Protein AF-A0A2P4QP32-F1 (afdb_monomer)

Nearest PDB structures (foldseek):
  3i3n-assembly1_A  TM=8.793E-01  e=1.298E-01  Homo sapiens
  6i2m-assembly1_A-2  TM=8.254E-01  e=1.028E-01  Vaccinia virus WR
  8h37-assembly1_A  TM=8.695E-01  e=4.679E-01  Homo sapiens
  8h37-assembly1_P  TM=8.679E-01  e=5.574E-01  Homo sapiens
  8h3r-assembly1_B  TM=8.335E-01  e=3.929E-01  Homo sapiens

Sequence (93 aa):
MEQHFEFIHRTSFQYNSLLEIQRFCTDFMAKSPEKVFKSLDFTSLPEKSLVQLIKRDDLQMKEIEVWEHVLEWVLHKILHLILMICQMLILKQ

Structure (mmCIF, N/CA/C/O backbone):
data_AF-A0A2P4QP32-F1
#
_entry.id   AF-A0A2P4QP32-F1
#
loop_
_atom_site.group_PDB
_atom_site.id
_atom_site.type_symbol
_atom_site.label_atom_id
_atom_site.label_alt_id
_atom_site.label_comp_id
_atom_site.label_asym_id
_atom_site.label_entity_id
_atom_site.label_seq_id
_atom_site.pdbx_PDB_ins_code
_atom_site.Cartn_x
_atom_site.Cartn_y
_atom_site.Cartn_z
_atom_site.occupancy
_atom_site.B_iso_or_equiv
_atom_site.auth_seq_id
_atom_site.auth_comp_id
_atom_site.auth_asym_id
_atom_site.auth_atom_id
_atom_site.pdbx_PDB_model_num
ATOM 1 N N . MET A 1 1 ? 10.418 -8.496 3.102 1.00 58.03 1 MET A N 1
ATOM 2 C CA . MET A 1 1 ? 9.295 -8.157 2.202 1.00 58.03 1 MET A CA 1
ATOM 3 C C . MET A 1 1 ? 8.743 -6.773 2.499 1.00 58.03 1 MET A C 1
ATOM 5 O O . MET A 1 1 ? 8.626 -5.997 1.570 1.00 58.03 1 MET A O 1
ATOM 9 N N . GLU A 1 2 ? 8.507 -6.434 3.770 1.00 62.94 2 GLU A N 1
ATOM 10 C CA . GLU A 1 2 ? 8.038 -5.102 4.205 1.00 62.94 2 GLU A CA 1
ATOM 11 C C . GLU A 1 2 ? 8.893 -3.936 3.667 1.00 62.94 2 GLU A C 1
ATOM 13 O O . GLU A 1 2 ? 8.353 -2.907 3.291 1.00 62.94 2 GLU A O 1
ATOM 18 N N . GLN A 1 3 ? 10.211 -4.123 3.537 1.00 67.75 3 GLN A N 1
ATOM 19 C CA . GLN A 1 3 ? 11.130 -3.099 3.014 1.00 67.75 3 GLN A CA 1
ATOM 20 C C . GLN A 1 3 ? 11.256 -3.035 1.482 1.00 67.75 3 GLN A C 1
ATOM 22 O O . GLN A 1 3 ? 11.887 -2.119 0.990 1.00 67.75 3 GLN A O 1
ATOM 27 N N . HIS A 1 4 ? 10.725 -4.009 0.736 1.00 76.44 4 HIS A N 1
ATOM 28 C CA . HIS A 1 4 ? 10.917 -4.103 -0.724 1.00 76.44 4 HIS A CA 1
ATOM 29 C C . HIS A 1 4 ? 9.603 -4.434 -1.444 1.00 76.44 4 HIS A C 1
ATOM 31 O O . HIS A 1 4 ? 9.593 -5.063 -2.506 1.00 76.44 4 HIS A O 1
ATOM 37 N N . PHE A 1 5 ? 8.474 -4.101 -0.815 1.00 80.88 5 PHE A N 1
ATOM 38 C CA . PHE A 1 5 ? 7.159 -4.494 -1.301 1.00 80.88 5 PHE A CA 1
ATOM 39 C C . PHE A 1 5 ? 6.871 -3.891 -2.678 1.00 80.88 5 PHE A C 1
ATOM 41 O O . PHE A 1 5 ? 6.445 -4.621 -3.571 1.00 80.88 5 PHE A O 1
ATOM 48 N N . GLU A 1 6 ? 7.162 -2.600 -2.871 1.00 82.81 6 GLU A N 1
ATOM 49 C CA . GLU A 1 6 ? 6.979 -1.921 -4.159 1.00 82.81 6 GLU A CA 1
ATOM 50 C C . GLU A 1 6 ? 7.755 -2.621 -5.268 1.00 82.81 6 GLU A C 1
ATOM 52 O O . GLU A 1 6 ? 7.176 -2.922 -6.307 1.00 82.81 6 GLU A O 1
ATOM 57 N N . PHE A 1 7 ? 9.026 -2.953 -5.032 1.00 84.12 7 PHE A N 1
ATOM 58 C CA . PHE A 1 7 ? 9.866 -3.573 -6.049 1.00 84.12 7 PHE A CA 1
ATOM 59 C C . PHE A 1 7 ? 9.335 -4.950 -6.466 1.00 84.12 7 PHE A C 1
ATOM 61 O O . PHE A 1 7 ? 9.248 -5.254 -7.661 1.00 84.12 7 PHE A O 1
ATOM 68 N N . ILE A 1 8 ? 8.940 -5.775 -5.489 1.00 87.06 8 ILE A N 1
ATOM 69 C CA . ILE A 1 8 ? 8.367 -7.106 -5.735 1.00 87.06 8 ILE A CA 1
ATOM 70 C C . ILE A 1 8 ? 7.021 -6.976 -6.455 1.00 87.06 8 ILE A C 1
ATOM 72 O O . ILE A 1 8 ? 6.800 -7.662 -7.451 1.00 87.06 8 ILE A O 1
ATOM 76 N N . HIS A 1 9 ? 6.149 -6.074 -5.995 1.00 86.06 9 HIS A N 1
ATOM 77 C CA . HIS A 1 9 ? 4.855 -5.802 -6.614 1.00 86.06 9 HIS A CA 1
ATOM 78 C C . HIS A 1 9 ? 5.031 -5.307 -8.055 1.00 86.06 9 HIS A C 1
ATOM 80 O O . HIS A 1 9 ? 4.435 -5.833 -8.986 1.00 86.06 9 HIS A O 1
ATOM 86 N N . ARG A 1 10 ? 5.876 -4.305 -8.289 1.00 85.88 10 ARG A N 1
ATOM 87 C CA . ARG A 1 10 ? 6.123 -3.766 -9.629 1.00 85.88 10 ARG A CA 1
ATOM 88 C C . ARG A 1 10 ? 6.643 -4.847 -10.569 1.00 85.88 10 ARG A C 1
ATOM 90 O O . ARG A 1 10 ? 6.134 -4.979 -11.677 1.00 85.88 10 ARG A O 1
ATOM 97 N N . THR A 1 11 ? 7.620 -5.632 -10.121 1.00 88.12 11 THR A N 1
ATOM 98 C CA . THR A 1 11 ? 8.207 -6.705 -10.930 1.00 88.12 11 THR A CA 1
ATOM 99 C C . THR A 1 11 ? 7.187 -7.806 -11.217 1.00 88.12 11 THR A C 1
ATOM 101 O O . THR A 1 11 ? 7.092 -8.264 -12.352 1.00 88.12 11 THR A O 1
ATOM 104 N N . SER A 1 12 ? 6.371 -8.205 -10.235 1.00 89.81 12 SER A N 1
ATOM 105 C CA . SER A 1 12 ? 5.371 -9.259 -10.438 1.00 89.81 12 SER A CA 1
ATOM 106 C C . SER A 1 12 ? 4.303 -8.853 -11.451 1.00 89.81 12 SER A C 1
ATOM 108 O O . SER A 1 12 ? 3.949 -9.657 -12.308 1.00 89.81 12 SER A O 1
ATOM 110 N N . PHE A 1 13 ? 3.852 -7.598 -11.429 1.00 84.38 13 PHE A N 1
ATOM 111 C CA . PHE A 1 13 ? 2.857 -7.073 -12.369 1.00 84.38 13 PHE A CA 1
ATOM 112 C C . PHE A 1 13 ? 3.426 -6.707 -13.753 1.00 84.38 13 PHE A C 1
ATOM 114 O O . PHE A 1 13 ? 2.654 -6.469 -14.680 1.00 84.38 13 PHE A O 1
ATOM 121 N N . GLN A 1 14 ? 4.753 -6.685 -13.930 1.00 88.50 14 GLN A N 1
ATOM 122 C CA . GLN A 1 14 ? 5.386 -6.534 -15.249 1.00 88.50 14 GLN A CA 1
ATOM 123 C C . GLN A 1 14 ? 5.364 -7.828 -16.070 1.00 88.50 14 GLN A C 1
ATOM 125 O O . GLN A 1 14 ? 5.314 -7.770 -17.298 1.00 88.50 14 GLN A O 1
ATOM 130 N N . TYR A 1 15 ? 5.397 -8.989 -15.412 1.00 88.69 15 TYR A N 1
ATOM 131 C CA . TYR A 1 15 ? 5.483 -10.283 -16.080 1.00 88.69 15 TYR A CA 1
ATOM 132 C C . TYR A 1 15 ? 4.250 -11.135 -15.785 1.00 88.69 15 TYR A C 1
ATOM 134 O O . TYR A 1 15 ? 4.051 -11.611 -14.669 1.00 88.69 15 TYR A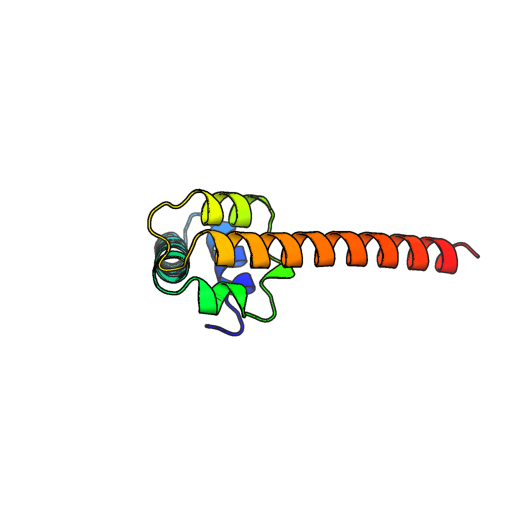 O 1
ATOM 142 N N . ASN A 1 16 ? 3.458 -11.416 -16.822 1.00 86.62 16 ASN A N 1
ATOM 143 C CA . ASN A 1 16 ? 2.256 -12.254 -16.716 1.00 86.62 16 ASN A CA 1
ATOM 144 C C . ASN A 1 16 ? 2.546 -13.693 -16.251 1.00 86.62 16 ASN A C 1
ATOM 146 O O . ASN A 1 16 ? 1.631 -14.384 -15.821 1.00 86.62 16 ASN A O 1
ATOM 150 N N . SER A 1 17 ? 3.797 -14.158 -16.325 1.00 92.69 17 SER A N 1
ATOM 151 C CA . SER A 1 17 ? 4.212 -15.470 -15.817 1.00 92.69 17 SER A CA 1
ATOM 152 C C . SER A 1 17 ? 4.293 -15.542 -14.286 1.00 92.69 17 SER A C 1
ATOM 154 O O . SER A 1 17 ? 4.367 -16.640 -13.742 1.00 92.69 17 SER A O 1
ATOM 156 N N . LEU A 1 18 ? 4.254 -14.408 -13.573 1.00 92.56 18 LEU A N 1
ATOM 157 C CA . LEU A 1 18 ? 4.439 -14.326 -12.117 1.00 92.56 18 LEU A CA 1
ATOM 158 C C . LEU A 1 18 ? 3.114 -14.258 -11.335 1.00 92.56 18 LEU A C 1
ATOM 160 O O . LEU A 1 18 ? 3.030 -13.586 -10.305 1.00 92.56 18 LEU A O 1
ATOM 164 N N . LEU A 1 19 ? 2.075 -14.962 -11.799 1.00 92.12 19 LEU A N 1
ATOM 165 C CA . LEU A 1 19 ? 0.725 -14.917 -11.212 1.00 92.12 19 LEU A CA 1
ATOM 166 C C . LEU A 1 19 ? 0.696 -15.245 -9.715 1.00 92.12 19 LEU A C 1
ATOM 168 O O . LEU A 1 19 ? -0.036 -14.611 -8.960 1.00 92.12 19 LEU A O 1
ATOM 172 N N . GLU A 1 20 ? 1.499 -16.209 -9.265 1.00 93.00 20 GLU A N 1
ATOM 173 C CA . GLU A 1 20 ? 1.549 -16.597 -7.852 1.00 93.00 20 GLU A CA 1
ATOM 174 C C . GLU A 1 20 ? 2.074 -15.458 -6.966 1.00 93.00 20 GLU A C 1
ATOM 176 O O . GLU A 1 20 ? 1.509 -15.184 -5.907 1.00 93.00 20 GLU A O 1
ATOM 181 N N . ILE A 1 21 ? 3.080 -14.717 -7.444 1.00 91.75 21 ILE A N 1
ATOM 182 C CA . ILE A 1 21 ? 3.626 -13.548 -6.745 1.00 91.75 21 ILE A CA 1
ATOM 183 C C . ILE A 1 21 ? 2.626 -12.388 -6.779 1.00 91.75 21 ILE A C 1
ATOM 185 O O . ILE A 1 21 ? 2.440 -11.720 -5.767 1.00 91.75 21 ILE A O 1
ATOM 189 N N . GLN A 1 22 ? 1.942 -12.159 -7.905 1.00 90.62 22 GLN A N 1
ATOM 190 C CA . GLN A 1 22 ? 0.890 -11.136 -7.993 1.00 90.62 22 GLN A CA 1
ATOM 191 C C . GLN A 1 22 ? -0.233 -11.408 -6.984 1.00 90.62 22 GLN A C 1
ATOM 193 O O . GLN A 1 22 ? -0.662 -10.499 -6.268 1.00 90.62 22 GLN A O 1
ATOM 198 N N . ARG A 1 23 ? -0.677 -12.669 -6.885 1.00 90.69 23 ARG A N 1
ATOM 199 C CA . ARG A 1 23 ? -1.713 -13.090 -5.934 1.00 90.69 23 ARG A CA 1
ATOM 200 C C . ARG A 1 23 ? -1.235 -12.926 -4.499 1.00 90.69 23 ARG A C 1
ATOM 202 O O . ARG A 1 23 ? -1.946 -12.358 -3.681 1.00 90.69 23 ARG A O 1
ATOM 209 N N . PHE A 1 24 ? 0.002 -13.328 -4.227 1.00 90.50 24 PHE A N 1
ATOM 210 C CA . PHE A 1 24 ? 0.636 -13.112 -2.936 1.00 90.50 24 PHE A CA 1
ATOM 211 C C . PHE A 1 24 ? 0.680 -11.618 -2.555 1.00 90.50 24 PHE A C 1
ATOM 213 O O . PHE A 1 24 ? 0.278 -11.261 -1.450 1.00 90.50 24 PHE A O 1
ATOM 220 N N . CYS A 1 25 ? 1.126 -10.733 -3.456 1.00 88.69 25 CYS A N 1
ATOM 221 C CA . CYS A 1 25 ? 1.177 -9.287 -3.208 1.00 88.69 25 CYS A CA 1
ATOM 222 C C . CYS A 1 25 ? -0.213 -8.722 -2.904 1.00 88.69 25 CYS A C 1
ATOM 224 O O . CYS A 1 25 ? -0.374 -7.934 -1.976 1.00 88.69 25 CYS A O 1
ATOM 226 N N . THR A 1 26 ? -1.206 -9.171 -3.668 1.00 88.88 26 THR A N 1
ATOM 227 C CA . THR A 1 26 ? -2.605 -8.762 -3.546 1.00 88.88 26 THR A CA 1
ATOM 228 C C . THR A 1 26 ? -3.203 -9.196 -2.201 1.00 88.88 26 THR A C 1
ATOM 230 O O . THR A 1 26 ? -3.820 -8.391 -1.506 1.00 88.88 26 THR A O 1
ATOM 233 N N . ASP A 1 27 ? -2.960 -10.441 -1.788 1.00 91.19 27 ASP A N 1
ATOM 234 C CA . ASP A 1 27 ? -3.399 -10.972 -0.492 1.00 91.19 27 ASP A CA 1
ATOM 235 C C . ASP A 1 27 ? -2.683 -10.281 0.679 1.00 91.19 27 ASP A C 1
ATOM 237 O O . ASP A 1 27 ? -3.289 -10.014 1.718 1.00 91.19 27 ASP A O 1
ATOM 241 N N . PHE A 1 28 ? -1.389 -9.984 0.523 1.00 89.94 28 PHE A N 1
ATOM 242 C CA . PHE A 1 28 ? -0.597 -9.273 1.526 1.00 89.94 28 PHE A CA 1
ATOM 243 C C . PHE A 1 28 ? -1.116 -7.847 1.746 1.00 89.94 28 PHE A C 1
ATOM 245 O O . PHE A 1 28 ? -1.269 -7.422 2.891 1.00 89.94 28 PHE A O 1
ATOM 252 N N . MET A 1 29 ? -1.455 -7.141 0.664 1.00 87.81 29 MET A N 1
ATOM 253 C CA . MET A 1 29 ? -2.067 -5.810 0.708 1.00 87.81 29 MET A CA 1
ATOM 254 C C . MET A 1 29 ? -3.390 -5.794 1.472 1.00 87.81 29 MET A C 1
ATOM 256 O O . MET A 1 29 ? -3.627 -4.875 2.248 1.00 8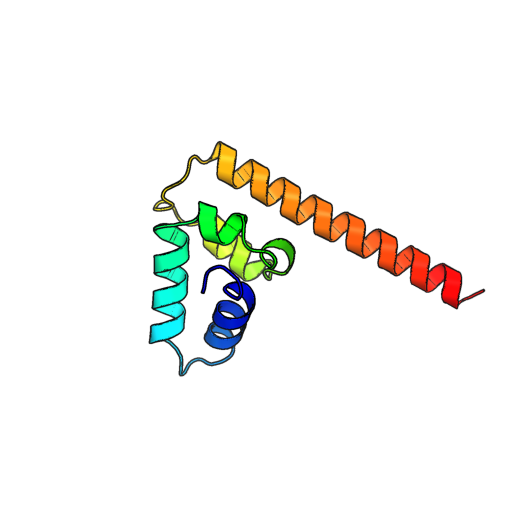7.81 29 MET A O 1
ATOM 260 N N . ALA A 1 30 ? -4.225 -6.817 1.293 1.00 90.31 30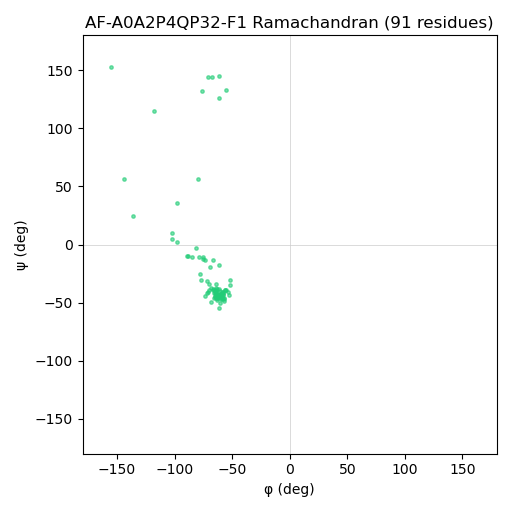 ALA A N 1
ATOM 261 C CA . ALA A 1 30 ? -5.511 -6.911 1.978 1.00 90.31 30 ALA A CA 1
ATOM 262 C C . ALA A 1 30 ? -5.376 -7.256 3.463 1.00 90.31 30 ALA A C 1
ATOM 264 O O . ALA A 1 30 ? -6.026 -6.649 4.314 1.00 90.31 30 ALA A O 1
ATOM 265 N N . LYS A 1 31 ? -4.506 -8.221 3.783 1.00 92.31 31 LYS A N 1
ATOM 266 C CA . LYS A 1 31 ? -4.312 -8.731 5.150 1.00 92.31 31 LYS A CA 1
ATOM 267 C C . LYS A 1 31 ? -3.472 -7.813 6.027 1.00 92.31 31 LYS A C 1
ATOM 269 O O . LYS A 1 31 ? -3.536 -7.907 7.249 1.00 92.31 31 LYS A O 1
ATOM 274 N N . SER A 1 32 ? -2.609 -6.997 5.435 1.00 90.94 32 SER A N 1
ATOM 275 C CA . SER A 1 32 ? -1.693 -6.123 6.172 1.00 90.94 32 SER A CA 1
ATOM 276 C C . SER A 1 32 ? -1.477 -4.781 5.461 1.00 90.94 32 SER A C 1
ATOM 278 O O . SER A 1 32 ? -0.328 -4.413 5.194 1.00 90.94 32 SER A O 1
ATOM 280 N N . PRO A 1 33 ? -2.554 -4.024 5.176 1.00 89.44 33 PRO A N 1
ATOM 281 C CA . PRO A 1 33 ? -2.472 -2.737 4.484 1.00 89.44 33 PRO A CA 1
ATOM 282 C C . PRO A 1 33 ? -1.541 -1.755 5.202 1.00 89.44 33 PRO A C 1
ATOM 284 O O . PRO A 1 33 ? -0.724 -1.111 4.555 1.00 89.44 33 PRO A O 1
ATOM 287 N N . GLU A 1 34 ? -1.562 -1.718 6.538 1.00 90.00 34 GLU A N 1
ATOM 288 C CA . GLU A 1 34 ? -0.677 -0.872 7.354 1.00 90.00 34 GLU A CA 1
ATOM 289 C C . GLU A 1 34 ? 0.810 -1.067 7.021 1.00 90.00 34 GLU A C 1
ATOM 291 O O . GLU A 1 34 ? 1.565 -0.103 6.919 1.00 90.00 34 GLU A O 1
ATOM 296 N N . LYS A 1 35 ? 1.240 -2.314 6.799 1.00 88.88 35 LYS A N 1
ATOM 297 C CA . LYS A 1 35 ? 2.636 -2.627 6.469 1.00 88.88 35 LYS A CA 1
ATOM 298 C C . LYS A 1 35 ? 3.018 -2.157 5.072 1.00 88.88 35 LYS A C 1
ATOM 300 O O . LYS A 1 35 ? 4.161 -1.771 4.850 1.00 88.88 35 LYS A O 1
ATOM 305 N N . VAL A 1 36 ? 2.073 -2.210 4.135 1.00 87.62 36 VAL A N 1
ATOM 306 C CA . VAL A 1 36 ? 2.266 -1.709 2.770 1.00 87.62 36 VAL A CA 1
ATOM 307 C C . VAL A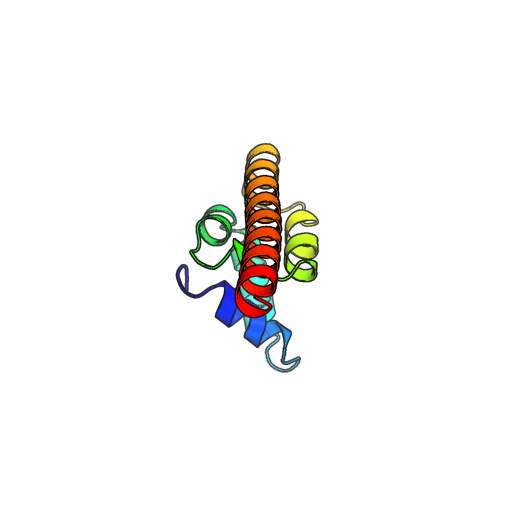 1 36 ? 2.380 -0.194 2.793 1.00 87.62 36 VAL A C 1
ATOM 309 O O . VAL A 1 36 ? 3.336 0.355 2.256 1.00 87.62 36 VAL A O 1
ATOM 312 N N . PHE A 1 37 ? 1.449 0.463 3.473 1.00 86.81 37 PHE A N 1
ATOM 313 C CA . PHE A 1 37 ? 1.385 1.908 3.604 1.00 86.81 37 PHE A CA 1
ATOM 314 C C . PHE A 1 37 ? 2.595 2.519 4.331 1.00 86.81 37 PHE A C 1
ATOM 316 O O . PHE A 1 37 ? 3.102 3.551 3.906 1.00 86.81 37 PHE A O 1
ATOM 323 N N . LYS A 1 38 ? 3.114 1.848 5.368 1.00 83.88 38 LYS A N 1
ATOM 324 C CA . LYS A 1 38 ? 4.324 2.264 6.102 1.00 83.88 38 LYS A CA 1
ATOM 325 C C . LYS A 1 38 ? 5.638 1.869 5.424 1.00 83.88 38 LYS A C 1
ATOM 327 O O . LYS A 1 38 ? 6.709 2.168 5.956 1.00 83.88 38 LYS A O 1
ATOM 332 N N . SER A 1 39 ? 5.592 1.155 4.299 1.00 84.56 39 SER A N 1
ATOM 333 C CA . SER A 1 39 ? 6.814 0.799 3.578 1.00 84.56 39 SER A CA 1
ATOM 334 C C . SER A 1 39 ? 7.475 2.049 2.989 1.00 84.56 39 SER A C 1
ATOM 336 O O . SER A 1 39 ? 6.795 2.964 2.525 1.00 84.56 39 SER A O 1
ATOM 338 N N . LEU A 1 40 ? 8.813 2.068 2.982 1.00 72.44 40 LEU A N 1
ATOM 339 C CA . LEU A 1 40 ? 9.626 3.166 2.434 1.00 72.44 40 LEU A CA 1
ATOM 340 C C . LEU A 1 40 ? 9.231 3.542 1.000 1.00 72.44 40 LEU A C 1
ATOM 342 O O . LEU A 1 40 ? 9.327 4.701 0.607 1.00 72.44 40 LEU A O 1
ATOM 346 N N . ASP A 1 41 ? 8.746 2.563 0.243 1.00 79.56 41 ASP A N 1
ATOM 347 C CA . ASP A 1 41 ? 8.514 2.693 -1.187 1.00 79.56 41 ASP A CA 1
ATOM 348 C C . ASP A 1 41 ? 7.034 2.916 -1.537 1.00 79.56 41 ASP A C 1
ATOM 350 O O . ASP A 1 41 ? 6.679 2.962 -2.716 1.00 79.56 41 ASP A O 1
ATOM 354 N N . PHE A 1 42 ? 6.141 3.069 -0.550 1.00 83.50 42 PHE A N 1
ATOM 355 C CA . PHE A 1 42 ? 4.705 3.223 -0.811 1.00 83.50 42 PHE A CA 1
ATOM 356 C C . PHE A 1 42 ? 4.394 4.431 -1.709 1.00 83.50 42 PHE A C 1
ATOM 358 O O . PHE A 1 42 ? 3.612 4.327 -2.656 1.00 83.50 42 PHE A O 1
ATOM 365 N N . THR A 1 43 ? 5.056 5.569 -1.493 1.00 84.38 43 THR A N 1
ATOM 366 C CA . THR A 1 43 ? 4.874 6.775 -2.325 1.00 84.38 43 THR A CA 1
ATOM 367 C C . THR A 1 43 ? 5.366 6.596 -3.768 1.00 84.38 43 THR A C 1
ATOM 369 O O . THR A 1 43 ? 5.031 7.386 -4.661 1.00 84.38 43 THR A O 1
ATOM 372 N N . SER A 1 44 ? 6.124 5.529 -4.036 1.00 85.50 44 SER A N 1
ATOM 373 C CA . SER A 1 44 ? 6.580 5.139 -5.373 1.00 85.50 44 SER A CA 1
ATOM 374 C C . SER A 1 44 ? 5.591 4.230 -6.104 1.00 85.50 44 SER A C 1
ATOM 376 O O . SER A 1 44 ? 5.732 4.044 -7.313 1.00 85.50 44 SER A O 1
ATOM 378 N N . LEU A 1 45 ? 4.551 3.732 -5.422 1.00 85.19 45 LEU A N 1
ATOM 379 C CA . LEU A 1 45 ? 3.540 2.867 -6.018 1.00 85.19 45 LEU A CA 1
ATOM 380 C C . LEU A 1 45 ? 2.893 3.544 -7.250 1.00 85.19 45 LEU A C 1
ATOM 382 O O . LEU A 1 45 ? 2.508 4.719 -7.173 1.00 85.19 45 LEU A O 1
ATOM 386 N N . PRO A 1 46 ? 2.750 2.837 -8.388 1.00 85.00 46 PRO A N 1
ATOM 387 C CA . PRO A 1 46 ? 2.035 3.358 -9.548 1.00 85.00 46 PRO A CA 1
ATOM 388 C C . PRO A 1 46 ? 0.565 3.658 -9.230 1.00 85.00 46 PRO A C 1
ATOM 390 O O . PRO A 1 46 ? -0.085 2.894 -8.518 1.00 85.00 46 PRO A O 1
ATOM 393 N N . GLU A 1 47 ? 0.008 4.705 -9.844 1.00 86.94 47 GLU A N 1
ATOM 394 C CA . GLU A 1 47 ? -1.392 5.119 -9.650 1.00 86.94 47 GLU A CA 1
ATOM 395 C C . GLU A 1 47 ? -2.380 3.966 -9.880 1.00 86.94 47 GLU A C 1
ATOM 397 O O . GLU A 1 47 ? -3.278 3.743 -9.078 1.00 86.94 47 GLU A O 1
ATOM 402 N N . LYS A 1 48 ? -2.175 3.165 -10.934 1.00 85.62 48 LYS A N 1
ATOM 403 C CA . LYS A 1 48 ? -3.033 2.007 -11.237 1.00 85.62 48 LYS A CA 1
ATOM 404 C C . LYS A 1 48 ? -3.081 0.996 -10.090 1.00 85.62 48 LYS A C 1
ATOM 406 O O . LYS A 1 48 ? -4.154 0.484 -9.785 1.00 85.62 48 LYS A O 1
ATOM 411 N N . SER A 1 49 ? -1.940 0.732 -9.457 1.00 84.69 49 SER A N 1
ATOM 412 C CA . SER A 1 49 ? -1.840 -0.180 -8.316 1.00 84.69 49 SER A CA 1
ATOM 413 C C . SER A 1 49 ? -2.516 0.413 -7.079 1.00 84.69 49 SER A C 1
ATOM 415 O O . SER A 1 49 ? -3.209 -0.303 -6.362 1.00 84.69 49 SER A O 1
ATOM 417 N N . LEU A 1 50 ? -2.378 1.728 -6.859 1.00 87.75 50 LEU A N 1
ATOM 418 C CA . LEU A 1 50 ? -3.067 2.424 -5.768 1.00 87.75 50 LEU A CA 1
ATOM 419 C C . LEU A 1 50 ? -4.588 2.370 -5.956 1.00 87.75 50 LEU A C 1
ATOM 421 O O . LEU A 1 50 ? -5.312 2.029 -5.027 1.00 87.75 50 LEU A O 1
ATOM 425 N N . VAL A 1 51 ? -5.076 2.622 -7.174 1.00 88.19 51 VAL A N 1
ATOM 426 C CA . VAL A 1 51 ? -6.502 2.525 -7.516 1.00 88.19 51 VAL A CA 1
ATOM 427 C C . VAL A 1 51 ? -7.032 1.104 -7.309 1.00 88.19 51 VAL A C 1
ATOM 429 O O . VAL A 1 51 ? -8.159 0.932 -6.853 1.00 88.19 51 VAL A O 1
ATO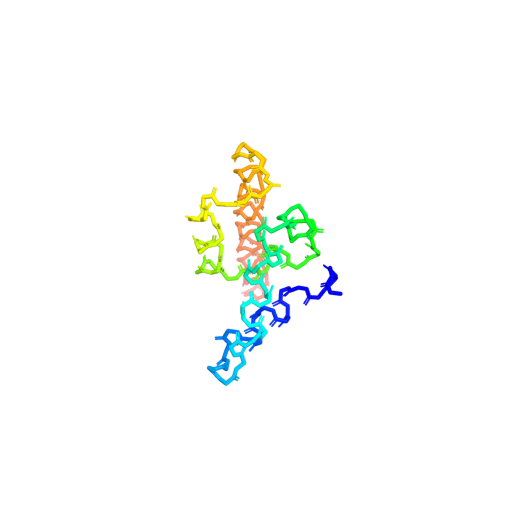M 432 N N . GLN A 1 52 ? -6.247 0.075 -7.634 1.00 85.75 52 GLN A N 1
ATOM 433 C CA . GLN A 1 52 ? -6.624 -1.313 -7.359 1.00 85.75 52 GLN A CA 1
ATOM 434 C C . GLN A 1 52 ? -6.681 -1.612 -5.860 1.00 85.75 52 GLN A C 1
ATOM 436 O O . GLN A 1 52 ? -7.604 -2.301 -5.438 1.00 85.75 52 GLN A O 1
ATOM 441 N N . LEU A 1 53 ? -5.747 -1.077 -5.066 1.00 85.75 53 LEU A N 1
ATOM 442 C CA . LEU A 1 53 ? -5.731 -1.227 -3.610 1.00 85.75 53 LEU A CA 1
ATOM 443 C C . LEU A 1 53 ? -6.983 -0.620 -2.968 1.00 85.75 53 LEU A C 1
ATOM 445 O O . LEU A 1 53 ? -7.693 -1.322 -2.261 1.00 85.75 53 LEU A O 1
ATOM 449 N N . ILE A 1 54 ? -7.273 0.656 -3.242 1.00 88.25 54 ILE A N 1
ATOM 450 C CA . ILE A 1 54 ? -8.379 1.391 -2.598 1.00 88.25 54 ILE A CA 1
ATOM 451 C C . ILE A 1 54 ? -9.768 0.899 -3.025 1.00 88.25 54 ILE A C 1
ATOM 453 O O . ILE A 1 54 ? -10.750 1.169 -2.348 1.00 88.25 54 ILE A O 1
ATOM 457 N N . LYS A 1 55 ? -9.868 0.197 -4.162 1.00 87.38 55 LYS A N 1
ATOM 458 C CA . LYS A 1 55 ? -11.121 -0.420 -4.625 1.00 87.38 55 LYS A CA 1
ATOM 459 C C . LYS A 1 55 ? -11.489 -1.687 -3.859 1.00 87.38 55 LYS A C 1
ATOM 461 O O . LYS A 1 55 ? -12.594 -2.186 -4.050 1.00 87.38 55 LYS A O 1
ATOM 466 N N . ARG A 1 56 ? -10.566 -2.238 -3.069 1.00 87.31 56 ARG A N 1
ATOM 467 C CA . ARG A 1 56 ? -10.817 -3.437 -2.275 1.00 87.31 56 ARG A CA 1
ATOM 468 C C . ARG A 1 56 ? -11.662 -3.097 -1.058 1.00 87.31 56 ARG A C 1
ATOM 470 O O . ARG A 1 56 ? -11.351 -2.187 -0.301 1.00 87.31 56 ARG A O 1
ATOM 477 N N . ASP A 1 57 ? -12.686 -3.900 -0.859 1.00 86.94 57 ASP A N 1
ATOM 478 C CA . ASP A 1 57 ? -13.612 -3.889 0.267 1.00 86.94 57 ASP A CA 1
ATOM 479 C C . ASP A 1 57 ? -13.142 -4.771 1.440 1.00 86.94 57 ASP A C 1
ATOM 481 O O . ASP A 1 57 ? -13.696 -4.697 2.533 1.00 86.94 57 ASP A O 1
ATOM 485 N N . ASP A 1 58 ? -12.095 -5.578 1.240 1.00 93.75 58 ASP A N 1
ATOM 486 C CA . ASP A 1 58 ? -11.580 -6.545 2.218 1.00 93.75 58 ASP A CA 1
ATOM 487 C C . ASP A 1 58 ? -10.308 -6.096 2.964 1.00 93.75 58 ASP A C 1
ATOM 489 O O . ASP A 1 58 ? -9.688 -6.894 3.679 1.00 93.75 58 ASP A O 1
ATOM 493 N N . LEU A 1 59 ? -9.914 -4.824 2.820 1.00 92.00 59 LEU A N 1
ATOM 494 C CA . LEU A 1 59 ? -8.752 -4.267 3.512 1.00 92.00 59 LEU A CA 1
ATOM 495 C C . LEU A 1 59 ? -8.948 -4.321 5.031 1.00 92.00 59 LEU A C 1
ATOM 497 O O . LEU A 1 59 ? -9.911 -3.784 5.574 1.00 92.00 59 LEU A O 1
ATOM 501 N N . GLN A 1 60 ? -7.988 -4.913 5.741 1.00 94.25 60 GLN A N 1
ATOM 502 C CA . GLN A 1 60 ? -7.972 -4.961 7.207 1.00 94.25 60 GLN A CA 1
ATOM 503 C C . GLN A 1 60 ? -7.464 -3.634 7.815 1.00 94.25 60 GLN A C 1
ATOM 505 O O . GLN A 1 60 ? -6.465 -3.612 8.530 1.00 94.25 60 GLN A O 1
ATOM 510 N N . MET A 1 61 ? -8.113 -2.514 7.478 1.00 90.62 61 MET A N 1
ATOM 511 C CA . MET A 1 61 ? -7.800 -1.152 7.939 1.00 90.62 61 MET A CA 1
ATOM 512 C C . MET A 1 61 ? -9.050 -0.271 7.851 1.00 90.62 61 MET A C 1
ATOM 514 O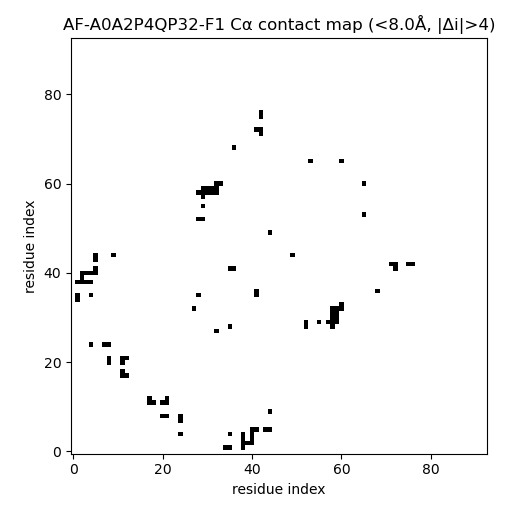 O . MET A 1 61 ? -9.926 -0.521 7.024 1.00 90.62 61 MET A O 1
ATOM 518 N N . LYS A 1 62 ? -9.157 0.763 8.697 1.00 89.50 62 LYS A N 1
ATOM 519 C CA . LYS A 1 62 ? -10.299 1.681 8.613 1.00 89.50 62 LYS A CA 1
ATOM 520 C C . LYS A 1 62 ? -10.196 2.540 7.361 1.00 89.50 62 LYS A C 1
ATOM 522 O O . LYS A 1 62 ? -9.125 3.020 7.012 1.00 89.50 62 LYS A O 1
ATOM 527 N N . GLU A 1 63 ? -11.337 2.830 6.751 1.00 86.00 63 GLU A N 1
ATOM 528 C CA . GLU A 1 63 ? -11.394 3.655 5.543 1.00 86.00 63 GLU A CA 1
ATOM 529 C C . GLU A 1 63 ? -10.741 5.036 5.740 1.00 86.00 63 GLU A C 1
ATOM 531 O O . GLU A 1 63 ? -10.001 5.500 4.878 1.00 86.00 63 GLU A O 1
ATOM 536 N N . ILE A 1 64 ? -10.936 5.665 6.905 1.00 88.00 64 ILE A N 1
ATOM 537 C CA . ILE A 1 64 ? -10.310 6.957 7.222 1.00 88.00 64 ILE A CA 1
ATOM 538 C C . ILE A 1 64 ? -8.776 6.883 7.214 1.00 88.00 64 ILE A C 1
ATOM 540 O O . ILE A 1 64 ? -8.130 7.769 6.666 1.00 88.00 64 ILE A O 1
ATOM 544 N N . GLU A 1 65 ? -8.200 5.797 7.734 1.00 90.31 65 GLU A N 1
ATOM 545 C CA . GLU A 1 65 ? -6.750 5.577 7.760 1.00 90.31 65 GLU A CA 1
ATOM 546 C C . GLU A 1 65 ? -6.226 5.356 6.331 1.00 90.31 65 GLU A C 1
ATOM 548 O O . GLU A 1 65 ? -5.177 5.881 5.967 1.00 90.31 65 GLU A O 1
ATOM 553 N N . VAL A 1 66 ? -6.982 4.655 5.474 1.00 89.94 66 VAL A N 1
ATOM 554 C CA . VAL A 1 66 ? -6.647 4.511 4.045 1.00 89.94 66 VAL A CA 1
ATOM 555 C C . VAL A 1 66 ? -6.594 5.879 3.361 1.00 89.94 66 VAL A C 1
ATOM 557 O O . VAL A 1 66 ? -5.628 6.174 2.653 1.00 89.94 66 VAL A O 1
ATOM 560 N N . TRP A 1 67 ? -7.598 6.733 3.583 1.00 90.50 67 TRP A N 1
ATOM 561 C CA . TRP A 1 67 ? -7.649 8.069 2.982 1.00 90.50 67 TRP A CA 1
ATOM 562 C C . TRP A 1 67 ? -6.508 8.980 3.449 1.00 90.50 67 TRP A C 1
ATOM 564 O O . TRP A 1 67 ? -5.960 9.715 2.627 1.00 90.50 67 TRP A O 1
ATOM 574 N N . GLU A 1 68 ? -6.096 8.900 4.716 1.00 91.69 68 GLU A N 1
ATOM 575 C CA . GLU A 1 68 ? -4.920 9.622 5.228 1.00 91.69 68 GLU A CA 1
ATOM 576 C C . GLU A 1 68 ? -3.650 9.266 4.437 1.00 91.69 68 GLU A C 1
ATOM 578 O O . GLU A 1 68 ? -2.943 10.156 3.962 1.00 91.69 68 GLU A O 1
ATOM 583 N N . HIS A 1 69 ? -3.410 7.980 4.176 1.00 91.38 69 HIS A N 1
ATOM 584 C CA . HIS A 1 69 ? -2.234 7.541 3.417 1.00 91.38 69 HIS A CA 1
ATOM 585 C C . HIS A 1 69 ? -2.324 7.887 1.924 1.00 91.38 69 HIS A C 1
ATOM 587 O O . HIS A 1 69 ? -1.311 8.171 1.280 1.00 91.38 69 HIS A O 1
ATOM 593 N N . VAL A 1 70 ? -3.532 7.909 1.348 1.00 90.00 70 VAL A N 1
ATOM 594 C CA . VAL A 1 70 ? -3.743 8.406 -0.023 1.00 90.00 70 VAL A CA 1
ATOM 595 C C . VAL A 1 70 ? -3.396 9.894 -0.115 1.00 90.00 70 VAL A C 1
ATOM 597 O O . VAL A 1 70 ? -2.747 10.307 -1.078 1.00 90.00 70 VAL A O 1
ATOM 600 N N . LEU A 1 71 ? -3.770 10.702 0.882 1.00 89.88 71 LEU A N 1
ATOM 601 C CA . LEU A 1 71 ? -3.396 12.117 0.935 1.00 89.88 71 LEU A CA 1
ATOM 602 C C . LEU A 1 71 ? -1.875 12.293 1.033 1.00 89.88 71 LEU A C 1
ATOM 604 O O . LEU A 1 71 ? -1.315 13.094 0.283 1.00 89.88 71 LEU A O 1
ATOM 608 N N . GLU A 1 72 ? -1.194 11.515 1.878 1.00 90.06 72 GLU A N 1
ATOM 609 C CA . GLU A 1 72 ? 0.275 11.513 1.958 1.00 90.06 72 GLU A CA 1
ATOM 610 C C . GLU A 1 72 ? 0.930 11.157 0.615 1.00 90.06 72 GLU A C 1
ATOM 612 O O . GLU A 1 72 ? 1.865 11.835 0.175 1.00 90.06 72 GLU A O 1
ATOM 617 N N . TRP A 1 73 ? 0.407 10.141 -0.082 1.00 91.06 73 TRP A N 1
ATOM 618 C CA . TRP A 1 73 ? 0.876 9.755 -1.415 1.00 91.06 73 TRP A CA 1
ATOM 619 C C . TRP A 1 73 ? 0.745 10.908 -2.420 1.00 91.06 73 TRP A C 1
ATOM 621 O O . TRP A 1 73 ? 1.701 11.217 -3.138 1.00 91.06 73 TRP A O 1
ATOM 631 N N . VAL A 1 74 ? -0.407 11.591 -2.443 1.00 89.31 74 VAL A N 1
ATOM 632 C CA . VAL A 1 74 ? -0.651 12.739 -3.334 1.00 89.31 74 VAL A CA 1
ATOM 633 C C . VAL A 1 74 ? 0.291 13.898 -3.007 1.00 89.31 74 VAL A C 1
ATOM 635 O O . VAL A 1 74 ? 0.917 14.452 -3.915 1.00 89.31 74 VAL A O 1
ATOM 638 N N . LEU A 1 75 ? 0.444 14.243 -1.726 1.00 89.56 75 LEU A N 1
ATOM 639 C CA . LEU A 1 75 ? 1.350 15.305 -1.278 1.00 89.56 75 LEU A CA 1
ATOM 640 C C . LEU A 1 75 ? 2.794 15.030 -1.706 1.00 89.56 75 LEU A C 1
ATOM 642 O O . LEU A 1 75 ? 3.469 15.927 -2.216 1.00 89.56 75 LEU A O 1
ATOM 646 N N . HIS A 1 76 ? 3.250 13.782 -1.575 1.00 89.31 76 HIS A 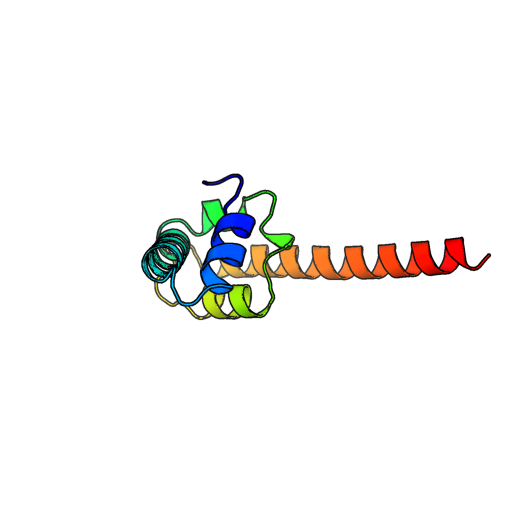N 1
ATOM 647 C CA . HIS A 1 76 ? 4.585 13.381 -2.006 1.00 89.31 76 HIS A CA 1
ATOM 648 C C . HIS A 1 76 ? 4.784 13.562 -3.521 1.00 89.31 76 HIS A C 1
ATOM 650 O O . HIS A 1 76 ? 5.809 14.096 -3.951 1.00 89.31 76 HIS A O 1
ATOM 656 N N . LYS A 1 77 ? 3.800 13.176 -4.348 1.00 84.56 77 LYS A N 1
ATOM 657 C CA . LYS A 1 77 ? 3.865 13.365 -5.810 1.00 84.56 77 LYS A CA 1
ATOM 658 C C . LYS A 1 77 ? 3.881 14.841 -6.210 1.00 84.56 77 LYS A C 1
ATOM 660 O O . LYS A 1 77 ? 4.648 15.215 -7.098 1.00 84.56 77 LYS A O 1
ATOM 665 N N . ILE A 1 78 ? 3.070 15.675 -5.557 1.00 88.19 78 ILE A N 1
ATOM 666 C CA . ILE A 1 78 ? 3.040 17.124 -5.808 1.00 88.19 78 ILE A CA 1
ATOM 667 C C . ILE A 1 78 ? 4.393 17.749 -5.457 1.00 88.19 78 ILE A C 1
ATOM 669 O O . ILE A 1 78 ? 4.958 18.480 -6.271 1.00 88.19 78 ILE A O 1
ATOM 673 N N . LEU A 1 79 ? 4.946 17.429 -4.282 1.00 84.62 79 LEU A N 1
ATOM 674 C CA . LEU A 1 79 ? 6.250 17.939 -3.856 1.00 84.62 79 LEU A CA 1
ATOM 675 C C . LEU A 1 79 ? 7.364 17.519 -4.824 1.00 84.62 79 LEU A C 1
ATOM 677 O O . LEU A 1 79 ? 8.192 18.344 -5.208 1.00 84.62 79 LEU A O 1
ATOM 681 N N . HIS A 1 80 ? 7.356 16.261 -5.271 1.00 83.12 80 HIS A N 1
ATOM 682 C CA . HIS A 1 80 ? 8.313 15.764 -6.257 1.00 83.12 80 HIS A CA 1
ATOM 683 C C . HIS A 1 80 ? 8.222 16.528 -7.588 1.00 83.12 80 HIS A C 1
ATOM 685 O O . HIS A 1 80 ? 9.248 16.919 -8.143 1.00 8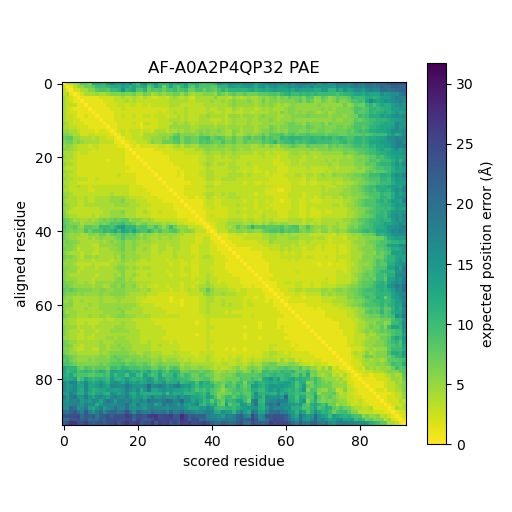3.12 80 HIS A O 1
ATOM 691 N N . LEU A 1 81 ? 7.010 16.802 -8.085 1.00 78.38 81 LEU A N 1
ATOM 692 C CA . LEU A 1 81 ? 6.813 17.588 -9.308 1.00 78.38 81 LEU A CA 1
ATOM 693 C C . LEU A 1 81 ? 7.376 19.012 -9.169 1.00 78.38 81 LEU A C 1
ATOM 695 O O . LEU A 1 81 ? 8.054 19.495 -10.075 1.00 78.38 81 LEU A O 1
ATOM 699 N N . ILE A 1 82 ? 7.140 19.666 -8.027 1.00 83.81 82 ILE A N 1
ATOM 700 C CA . ILE A 1 82 ? 7.676 21.005 -7.740 1.00 83.81 82 ILE A CA 1
ATOM 701 C C . ILE A 1 82 ? 9.209 20.979 -7.725 1.00 83.81 82 ILE A C 1
ATOM 703 O O . ILE A 1 82 ? 9.836 21.818 -8.370 1.00 83.81 82 ILE A O 1
ATOM 707 N N . LEU A 1 83 ? 9.820 19.996 -7.056 1.00 78.06 83 LEU A N 1
ATOM 708 C CA . LEU A 1 83 ? 11.277 19.838 -7.021 1.00 78.06 83 LEU A CA 1
ATOM 709 C C . LEU A 1 83 ? 11.868 19.636 -8.421 1.00 78.06 83 LEU A C 1
ATOM 711 O O . LEU A 1 83 ? 12.871 20.270 -8.748 1.00 78.06 83 LEU A O 1
ATOM 715 N N . MET A 1 84 ? 11.231 18.817 -9.265 1.00 74.31 84 MET A N 1
ATOM 716 C CA . MET A 1 84 ? 11.655 18.630 -10.656 1.00 74.31 84 MET A CA 1
ATOM 717 C C . MET A 1 84 ? 11.593 19.938 -11.450 1.00 74.31 84 MET A C 1
ATOM 719 O O . MET A 1 84 ? 12.532 20.256 -12.176 1.00 74.31 84 MET A O 1
ATOM 723 N N . ILE A 1 85 ? 10.525 20.725 -11.291 1.00 79.50 85 ILE A N 1
ATOM 724 C CA . ILE A 1 85 ? 10.390 22.030 -11.955 1.00 79.50 85 ILE A CA 1
ATOM 725 C C . ILE A 1 85 ? 11.479 22.994 -11.470 1.00 79.50 85 ILE A C 1
ATOM 727 O O . ILE A 1 85 ? 12.137 23.629 -12.292 1.00 79.50 85 ILE A O 1
ATOM 731 N N . CYS A 1 86 ? 11.720 23.076 -10.158 1.00 80.19 86 CYS A N 1
ATOM 732 C CA . CYS A 1 86 ? 12.785 23.904 -9.594 1.00 80.19 86 CYS A CA 1
ATOM 733 C C . CYS A 1 86 ? 14.166 23.497 -10.127 1.00 80.19 86 CYS A C 1
ATOM 735 O O . CYS A 1 86 ? 14.927 24.361 -10.552 1.00 80.19 86 CYS A O 1
ATOM 737 N N . GLN A 1 87 ? 14.480 22.198 -10.176 1.00 78.00 87 GLN A N 1
ATOM 738 C CA . GLN A 1 87 ? 15.733 21.698 -10.752 1.00 78.00 87 GLN A CA 1
ATOM 739 C C . GLN A 1 87 ? 15.855 22.024 -12.244 1.00 78.00 87 GLN A C 1
ATOM 741 O O . GLN A 1 87 ? 16.914 22.460 -12.688 1.00 78.00 87 GLN A O 1
ATOM 746 N N . MET A 1 88 ? 14.777 21.868 -13.019 1.00 71.06 88 MET A N 1
ATOM 747 C CA . MET A 1 88 ? 14.761 22.226 -14.440 1.00 71.06 88 MET A CA 1
ATOM 748 C C . MET A 1 88 ? 14.956 23.727 -14.677 1.00 71.06 88 MET A C 1
ATOM 750 O O . MET A 1 88 ? 15.567 24.100 -15.676 1.00 71.06 88 MET A O 1
ATOM 754 N N . LEU A 1 89 ? 14.445 24.582 -13.787 1.00 73.50 89 LEU A N 1
ATOM 755 C CA . LEU A 1 89 ? 14.653 26.030 -13.849 1.00 73.50 89 LEU A CA 1
ATOM 756 C C . LEU A 1 89 ? 16.094 26.408 -13.482 1.00 73.50 89 LEU A C 1
ATOM 758 O O . LEU A 1 89 ? 16.694 27.213 -14.184 1.00 73.50 89 LEU A O 1
ATOM 762 N N . ILE A 1 90 ? 16.668 25.780 -12.450 1.00 75.25 90 ILE A N 1
ATOM 763 C CA . ILE A 1 90 ? 18.063 25.998 -12.030 1.00 75.25 90 ILE A CA 1
ATOM 764 C C . ILE A 1 90 ? 19.050 25.532 -13.109 1.00 75.25 90 ILE A C 1
ATOM 766 O O . ILE A 1 90 ? 20.033 26.210 -13.361 1.00 75.25 90 ILE A O 1
ATOM 770 N N . LEU A 1 91 ? 18.790 24.403 -13.778 1.00 66.62 91 LEU A N 1
ATOM 771 C CA . LEU A 1 91 ? 19.665 23.862 -14.831 1.00 66.62 91 LEU A CA 1
ATOM 772 C C . LEU A 1 91 ? 19.569 24.610 -16.171 1.00 66.62 91 LEU A C 1
ATOM 774 O O . LEU A 1 91 ? 20.362 24.349 -17.074 1.00 66.62 91 LEU A O 1
ATOM 778 N N . LYS A 1 92 ? 18.583 25.499 -16.333 1.00 56.81 92 LYS A N 1
ATOM 779 C CA . LYS A 1 92 ? 18.419 26.349 -17.522 1.00 56.81 92 LYS A CA 1
ATOM 780 C C . LYS A 1 92 ? 18.989 27.763 -17.346 1.00 56.81 92 LYS A 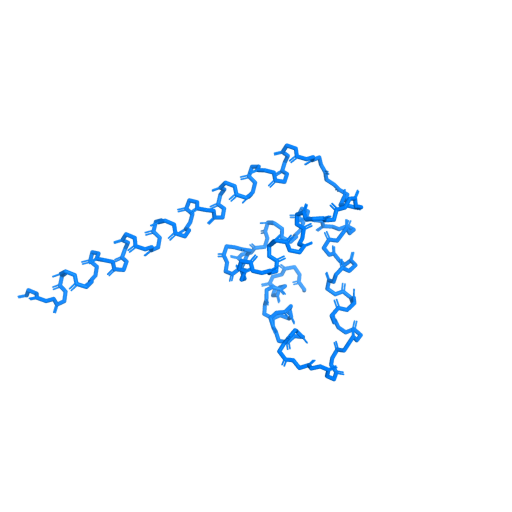C 1
ATOM 782 O O . LYS A 1 92 ? 18.857 28.562 -18.274 1.00 56.81 92 LYS A O 1
ATOM 787 N N . GLN A 1 93 ? 19.594 28.059 -16.197 1.00 53.97 93 GLN A N 1
ATOM 788 C CA . GLN A 1 93 ? 20.223 29.335 -15.854 1.00 53.97 93 GLN A CA 1
ATOM 789 C C . GLN A 1 93 ? 21.732 29.147 -15.683 1.00 53.97 93 GLN A C 1
ATOM 791 O O . GLN A 1 93 ? 22.469 30.065 -16.104 1.00 53.97 93 GLN A O 1
#

pLDDT: mean 84.95, std 8.05, range [53.97, 94.25]

Organism: Rhizophagus irregularis (strain DAOM 181602 / DAOM 197198 / MUCL 43194) (NCBI:txid747089)

Mean predicted aligned error: 6.0 Å

Foldseek 3Di:
DLQCLQVQCVVLVVDPVNVVSVVVSLVCCQACVVSCLPHPCNLVHDPVVLVVSLPDPRRPDDNVVNVVSVVVSVVVVVVVVVVVVVVVVVVVD

Solvent-accessible surface area (backbone atoms only — not comparable to full-atom values): 5298 Å² total; per-residue (Å²): 101,62,82,46,47,48,62,54,46,54,55,24,73,72,36,88,89,33,53,70,54,40,50,48,49,54,52,45,43,26,72,38,35,68,53,49,65,70,20,88,43,42,73,69,53,55,68,70,60,51,54,56,56,74,68,50,88,70,47,66,64,59,69,70,61,52,51,52,54,51,50,52,36,51,52,52,53,54,52,50,53,51,51,51,51,51,51,55,54,61,76,74,108

Secondary structure (DSSP, 8-state):
-TTSHHHHHHHHHH-TT-HHHHHHHHHHHHH-HHHHHTSTTGGGS-HHHHHHHHT-S--SS-HHHHHHHHHHHHHHHHHHHHHHHHHHHHTT-

InterPro domains:
  IPR011705 BTB/Kelch-associated [PF07707] (17-77)

Radius of gyration: 15.33 Å; Cα contacts (8 Å, |Δi|>4): 55; chains: 1; bounding box: 34×46×26 Å